Protein AF-A0A918CCX3-F1 (afdb_monomer)

Secondary structure (DSSP, 8-state):
----PPPPGGGSSSSTTTS--SSHHHHHHHHHHHHHHHHHTT--HHHHHHHTTS-HHHHHHHHTTSSPPPHHHHHHHHHHHTS------------TT---------TT---

Organism: Agromyces mediolanus (NCBI:txid41986)

Sequence (111 aa):
MAKTGRTKPNELTSSWPDVPSDDPMGEMARRFAVNLRAAMGDRGVREVARTAGINHATLLSLLAGRTWADFLTMARLETALDARLWPGRVVVHGDPDGEHDVDYLLPDDLS

pLDDT: mean 86.25, std 19.5, range [40.03, 98.69]

Radius of gyration: 17.06 Å; Cα contacts (8 Å, |Δi|>4): 117; chains: 1; bounding box: 40×41×46 Å

Solvent-accessible surface area (backbone atoms only — not comparable to full-atom values): 6802 Å² total; per-residue (Å²): 134,85,80,78,72,79,82,37,40,37,75,43,26,95,39,71,68,84,42,81,29,90,44,51,67,25,29,41,52,32,45,26,36,51,38,45,54,61,58,45,58,92,57,50,64,63,58,52,17,56,66,30,72,46,60,45,69,56,51,54,28,40,70,62,22,67,42,81,82,51,71,69,61,49,53,30,45,26,65,57,54,74,41,85,34,77,74,65,87,64,82,70,88,85,57,100,78,66,80,78,81,75,80,71,82,65,88,78,86,78,125

Nearest PDB structures (foldseek):
  1y7y-assembly1_B  TM=8.731E-01  e=4.516E-03  Aeromonas hydrophila
  2b5a-assembly1_A  TM=8.552E-01  e=4.825E-03  [Bacillus] caldolyticus
  5d4z-assembly7_1  TM=7.556E-01  e=1.694E-02  Salmonella phage SPC32H
  5d4z-assembly8_U  TM=6.890E-01  e=1.217E-02  Salmonella phage SPC32H
  5d4z-assembly3_F  TM=6.917E-01  e=1.389E-02  Salmonella phage SPC32H

Foldseek 3Di:
DDPPDPDFLCNQAPHALPGAGLPQVSNQLSQLLVQLPVLCDPPDLVRLCVLLVHDSVVSVCSNNRVDDDDPSSQVSSCVSSVGRSGPPRDDPPPDPPDPPPPPPPDPPPPD

Structure (mmCIF, N/CA/C/O backbone):
data_AF-A0A918CCX3-F1
#
_entry.id   AF-A0A918CCX3-F1
#
loop_
_atom_site.group_PDB
_atom_site.id
_atom_site.type_symbol
_atom_site.label_atom_id
_atom_site.label_alt_id
_atom_site.label_comp_id
_atom_site.label_asym_id
_atom_site.label_entity_id
_atom_site.label_seq_id
_atom_site.pdbx_PDB_ins_code
_atom_site.Cartn_x
_atom_site.Cartn_y
_atom_site.Cartn_z
_atom_site.occupancy
_atom_site.B_iso_or_equiv
_atom_site.auth_seq_id
_atom_site.auth_comp_id
_atom_site.auth_asym_id
_atom_site.auth_atom_id
_atom_site.pdbx_PDB_model_num
ATOM 1 N N . MET A 1 1 ? 24.131 21.025 -9.964 1.00 46.09 1 MET A N 1
ATOM 2 C CA . MET A 1 1 ? 23.887 19.598 -10.269 1.00 46.09 1 MET A CA 1
ATOM 3 C C . MET A 1 1 ? 22.417 19.302 -10.024 1.00 46.09 1 MET A C 1
ATOM 5 O O . MET A 1 1 ? 21.951 19.546 -8.917 1.00 46.09 1 MET A O 1
ATOM 9 N N . ALA A 1 2 ? 21.670 18.875 -11.044 1.00 47.06 2 ALA A N 1
ATOM 10 C CA . ALA A 1 2 ? 20.269 18.493 -10.875 1.00 47.06 2 ALA A CA 1
ATOM 11 C C . ALA A 1 2 ? 20.200 17.187 -10.072 1.00 47.06 2 ALA A C 1
ATOM 13 O O . ALA A 1 2 ? 20.889 16.222 -10.393 1.00 47.06 2 ALA A O 1
ATOM 14 N N . LYS A 1 3 ? 19.410 17.172 -8.998 1.00 49.47 3 LYS A N 1
ATOM 15 C CA . LYS A 1 3 ? 19.173 15.979 -8.185 1.00 49.47 3 LYS A CA 1
ATOM 16 C C . LYS A 1 3 ? 18.296 15.041 -9.014 1.00 49.47 3 LYS A C 1
ATOM 18 O O . LYS A 1 3 ? 17.094 15.274 -9.100 1.00 49.47 3 LYS A O 1
ATOM 23 N N . THR A 1 4 ? 18.892 14.051 -9.678 1.00 53.34 4 THR A N 1
ATOM 24 C CA . THR A 1 4 ? 18.151 13.031 -10.431 1.00 53.34 4 THR A CA 1
ATOM 25 C C . THR A 1 4 ? 17.123 12.408 -9.491 1.00 53.34 4 THR A C 1
ATOM 27 O O . THR A 1 4 ? 17.484 11.828 -8.465 1.00 53.34 4 THR A O 1
ATOM 30 N N . GLY A 1 5 ? 15.838 12.633 -9.772 1.00 67.44 5 GLY A N 1
ATOM 31 C CA . GLY A 1 5 ? 14.754 12.050 -8.989 1.00 67.44 5 GLY A CA 1
ATOM 32 C C . GLY A 1 5 ? 14.879 10.530 -9.005 1.00 67.44 5 GLY A C 1
ATOM 33 O O . GLY A 1 5 ? 15.297 9.959 -10.009 1.00 67.44 5 GLY A O 1
ATOM 34 N N . ARG A 1 6 ? 14.552 9.873 -7.889 1.00 79.62 6 ARG A N 1
ATOM 35 C CA . ARG A 1 6 ? 14.519 8.407 -7.846 1.00 79.62 6 ARG A CA 1
ATOM 36 C C . ARG A 1 6 ? 13.540 7.905 -8.909 1.00 79.62 6 ARG A C 1
ATOM 38 O O . ARG A 1 6 ? 12.412 8.399 -8.950 1.00 79.62 6 ARG A O 1
ATOM 45 N N . THR A 1 7 ? 13.958 6.922 -9.704 1.00 92.94 7 THR A N 1
ATOM 46 C CA . THR A 1 7 ? 13.065 6.150 -10.577 1.00 92.94 7 THR A CA 1
ATOM 47 C C . THR A 1 7 ? 11.873 5.655 -9.762 1.00 92.94 7 THR A C 1
ATOM 49 O O . THR A 1 7 ? 12.021 5.245 -8.598 1.00 92.94 7 THR A O 1
ATOM 52 N N . LYS A 1 8 ? 10.670 5.771 -10.321 1.00 96.56 8 LYS A N 1
ATOM 53 C CA . LYS A 1 8 ? 9.446 5.378 -9.616 1.00 96.56 8 LYS A CA 1
ATOM 54 C C . LYS A 1 8 ? 9.304 3.854 -9.627 1.00 96.56 8 LYS A C 1
ATOM 56 O O . LYS A 1 8 ? 9.732 3.223 -10.588 1.00 96.56 8 LYS A O 1
ATOM 61 N N . PRO A 1 9 ? 8.657 3.249 -8.617 1.00 97.12 9 PRO A N 1
ATOM 62 C CA . PRO A 1 9 ? 8.432 1.803 -8.599 1.00 97.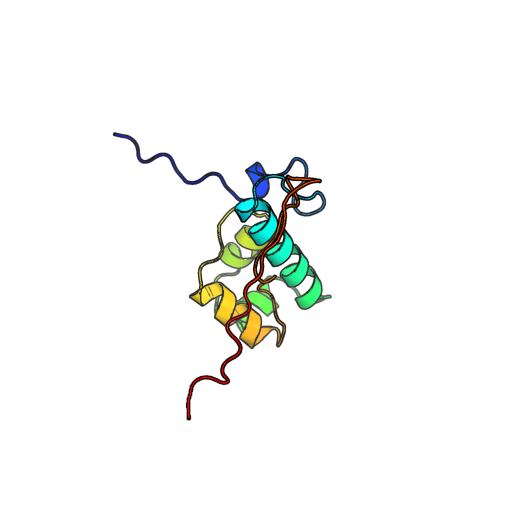12 9 PRO A CA 1
ATOM 63 C C . PRO A 1 9 ? 7.796 1.238 -9.876 1.00 97.12 9 PRO A C 1
ATOM 65 O O . PRO A 1 9 ? 8.216 0.195 -10.364 1.00 97.12 9 PRO A O 1
ATOM 68 N N . ASN A 1 10 ? 6.816 1.938 -10.454 1.00 98.00 10 ASN A N 1
ATOM 69 C CA . ASN A 1 10 ? 6.148 1.493 -11.677 1.00 98.00 10 ASN A CA 1
ATOM 70 C C . ASN A 1 10 ? 7.003 1.604 -12.950 1.00 98.00 10 ASN A C 1
ATOM 72 O O . ASN A 1 10 ? 6.612 1.056 -13.972 1.00 98.00 10 ASN A O 1
ATOM 76 N N . GLU A 1 11 ? 8.141 2.296 -12.899 1.00 97.56 11 GLU A N 1
ATOM 77 C CA . GLU A 1 11 ? 9.109 2.397 -13.998 1.00 97.56 11 GLU A CA 1
ATOM 78 C C . GLU A 1 11 ? 10.138 1.245 -13.956 1.00 97.56 11 GLU A C 1
ATOM 80 O O . GLU A 1 11 ? 10.922 1.096 -14.888 1.00 97.56 11 GLU A O 1
ATOM 85 N N . LEU A 1 12 ? 10.138 0.423 -12.894 1.00 96.00 12 LEU A N 1
ATOM 86 C CA . LEU A 1 12 ? 11.056 -0.712 -12.696 1.00 96.00 12 LEU A CA 1
ATOM 87 C C . LEU A 1 12 ? 10.464 -2.064 -13.135 1.00 96.00 12 LEU A C 1
ATOM 89 O O . LEU A 1 12 ? 11.099 -3.101 -12.990 1.00 96.00 12 LEU A O 1
ATOM 93 N N . THR A 1 13 ? 9.245 -2.067 -13.672 1.00 96.00 13 THR A N 1
ATOM 94 C CA . THR A 1 13 ? 8.583 -3.252 -14.232 1.00 96.00 13 THR A CA 1
ATOM 95 C C . THR A 1 13 ? 7.898 -2.887 -15.543 1.00 96.00 13 THR A C 1
ATOM 97 O O . THR A 1 13 ? 7.493 -1.743 -15.749 1.00 96.00 13 THR A O 1
ATOM 100 N N . SER A 1 14 ? 7.745 -3.863 -16.436 1.00 95.50 14 SER A N 1
ATOM 101 C CA . SER A 1 14 ? 7.048 -3.689 -17.712 1.00 95.50 14 SER A CA 1
ATOM 102 C C . SER A 1 14 ? 5.534 -3.522 -17.553 1.00 95.50 14 SER A C 1
ATOM 104 O O . SER A 1 14 ? 4.899 -2.913 -18.412 1.00 95.50 14 SER A O 1
ATOM 106 N N . SER A 1 15 ? 4.946 -4.033 -16.464 1.00 96.81 15 SER A N 1
ATOM 107 C CA . SER A 1 15 ? 3.518 -3.876 -16.178 1.00 96.81 15 SER A CA 1
ATOM 108 C C . SER A 1 15 ? 3.259 -3.864 -14.677 1.00 96.81 15 SER A C 1
ATOM 110 O O . SER A 1 15 ? 3.303 -4.890 -13.997 1.00 96.81 15 SER A O 1
ATOM 112 N N . TRP A 1 16 ? 2.983 -2.677 -14.144 1.00 97.25 16 TRP A N 1
ATOM 113 C CA . TRP A 1 16 ? 2.750 -2.493 -12.718 1.00 97.25 16 TRP A CA 1
ATOM 114 C C . TRP A 1 16 ? 1.309 -2.828 -12.303 1.00 97.25 16 TRP A C 1
ATOM 116 O O . TRP A 1 16 ? 0.376 -2.282 -12.896 1.00 97.25 16 TRP A O 1
ATOM 126 N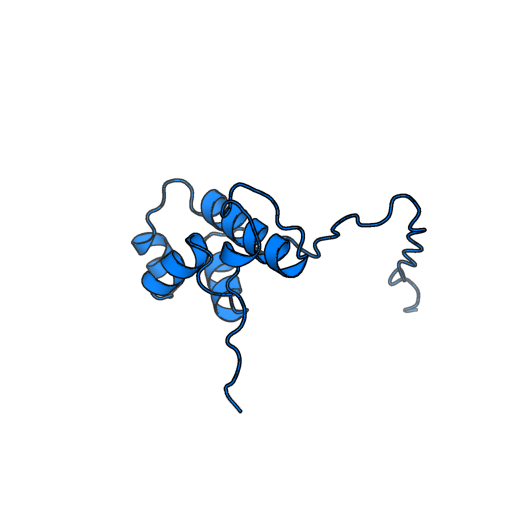 N . PRO A 1 17 ? 1.092 -3.544 -11.181 1.00 97.56 17 PRO A N 1
ATOM 127 C CA . PRO A 1 17 ? 2.028 -4.334 -10.374 1.00 97.56 17 PRO A CA 1
ATOM 128 C C . PRO A 1 17 ? 2.001 -5.826 -10.758 1.00 97.56 17 PRO A C 1
ATOM 130 O O . PRO A 1 17 ? 2.407 -6.678 -9.964 1.00 97.56 17 PRO A O 1
ATOM 133 N N . ASP A 1 18 ? 1.459 -6.145 -11.932 1.00 97.44 18 ASP A N 1
ATOM 134 C CA . ASP A 1 18 ? 1.096 -7.505 -12.330 1.00 97.44 18 ASP A CA 1
ATOM 135 C C . ASP A 1 18 ? 2.306 -8.338 -12.783 1.00 97.44 18 ASP A C 1
ATOM 137 O O . ASP A 1 18 ? 2.286 -9.560 -12.662 1.00 97.44 18 ASP A O 1
ATOM 141 N N . VAL A 1 19 ? 3.383 -7.692 -13.242 1.00 96.62 19 VAL A N 1
ATOM 142 C CA . VAL A 1 19 ? 4.625 -8.351 -13.673 1.00 96.62 19 VAL A CA 1
ATOM 143 C C . VAL A 1 19 ? 5.754 -8.086 -12.664 1.00 96.62 19 VAL A C 1
ATOM 145 O O . VAL A 1 19 ? 5.934 -6.931 -12.258 1.00 96.62 19 VAL A O 1
ATOM 148 N N . PRO A 1 20 ? 6.520 -9.118 -12.247 1.00 95.69 20 PRO A N 1
ATOM 149 C CA . PRO A 1 20 ? 7.698 -8.954 -11.395 1.00 95.69 20 PRO A CA 1
ATOM 150 C C . PRO A 1 20 ? 8.725 -7.958 -11.942 1.00 95.69 20 PRO A C 1
ATOM 152 O O . PRO A 1 20 ? 8.827 -7.748 -13.148 1.00 95.69 20 PRO A O 1
ATOM 155 N N . SER A 1 21 ? 9.485 -7.348 -11.038 1.00 94.38 21 SER A N 1
ATOM 156 C CA . SER A 1 21 ? 10.616 -6.475 -11.373 1.00 94.38 21 SER A CA 1
ATOM 157 C C . SER A 1 21 ? 11.931 -7.241 -11.240 1.00 94.38 21 SER A C 1
ATOM 159 O O . SER A 1 21 ? 12.139 -7.923 -10.238 1.00 94.38 21 SER A O 1
ATOM 161 N N . ASP A 1 22 ? 12.840 -7.073 -12.200 1.00 91.06 22 ASP A N 1
ATOM 162 C CA . ASP A 1 22 ? 14.207 -7.605 -12.098 1.00 91.06 22 ASP A CA 1
ATOM 163 C C . ASP A 1 22 ? 15.066 -6.784 -11.119 1.00 91.06 22 ASP A C 1
ATOM 165 O O . ASP A 1 22 ? 16.039 -7.286 -10.558 1.00 91.06 22 ASP A O 1
ATOM 169 N N . ASP A 1 23 ? 14.687 -5.526 -10.854 1.00 92.19 23 ASP A N 1
ATOM 170 C CA . ASP A 1 23 ? 15.277 -4.729 -9.779 1.00 92.19 23 ASP A CA 1
ATOM 171 C C . ASP A 1 23 ? 14.753 -5.220 -8.412 1.00 92.19 23 ASP A C 1
ATOM 173 O O . ASP A 1 23 ? 13.533 -5.204 -8.191 1.00 92.19 23 ASP A O 1
ATOM 177 N N . PRO A 1 24 ? 15.627 -5.615 -7.461 1.00 92.25 24 PRO A N 1
ATOM 178 C CA . PRO A 1 24 ? 15.194 -6.117 -6.156 1.00 92.25 24 PRO A CA 1
ATOM 179 C C . PRO A 1 24 ? 14.387 -5.109 -5.326 1.00 92.25 24 PRO A C 1
ATOM 181 O O . PRO A 1 24 ? 13.484 -5.502 -4.583 1.00 92.25 24 PRO A O 1
ATOM 184 N N . MET A 1 25 ? 14.691 -3.810 -5.432 1.00 92.75 25 MET A N 1
ATOM 185 C CA . MET A 1 25 ? 13.957 -2.762 -4.714 1.00 92.75 25 MET A CA 1
ATOM 186 C C . MET A 1 25 ? 12.596 -2.505 -5.377 1.00 92.75 25 MET A C 1
ATOM 188 O O . MET A 1 25 ? 11.591 -2.324 -4.686 1.00 92.75 25 MET A O 1
ATOM 192 N N . GLY A 1 26 ? 12.543 -2.541 -6.709 1.00 95.12 26 GLY A N 1
ATOM 193 C CA . GLY A 1 26 ? 11.322 -2.495 -7.506 1.00 95.12 26 GLY A CA 1
ATOM 194 C C . GLY A 1 26 ? 10.397 -3.668 -7.196 1.00 95.12 26 GLY A C 1
ATOM 195 O O . GLY A 1 26 ? 9.203 -3.460 -6.979 1.00 95.12 26 GLY A O 1
ATOM 196 N N . GLU A 1 27 ? 10.936 -4.882 -7.058 1.00 96.31 27 GLU A N 1
ATOM 197 C CA . GLU A 1 27 ? 10.142 -6.069 -6.717 1.00 96.31 27 GLU A CA 1
ATOM 198 C C . GLU A 1 27 ? 9.604 -5.995 -5.288 1.00 96.31 27 GLU A C 1
ATOM 200 O O . GLU A 1 27 ? 8.457 -6.360 -5.027 1.00 96.31 27 GLU A O 1
ATOM 205 N N . MET A 1 28 ? 10.386 -5.449 -4.359 1.00 96.50 28 MET A N 1
ATOM 206 C CA . MET A 1 28 ? 9.929 -5.178 -2.999 1.00 96.50 28 MET A CA 1
ATOM 207 C C . MET A 1 28 ? 8.765 -4.177 -2.981 1.00 96.50 28 MET A C 1
ATOM 209 O O . MET A 1 28 ? 7.746 -4.424 -2.330 1.00 96.50 28 MET A O 1
ATOM 213 N N . ALA A 1 29 ? 8.864 -3.086 -3.744 1.00 96.81 29 ALA A N 1
ATOM 214 C CA . ALA A 1 29 ? 7.782 -2.114 -3.878 1.00 96.81 29 ALA A CA 1
ATOM 215 C C . ALA A 1 29 ? 6.540 -2.713 -4.565 1.00 96.81 29 ALA A C 1
ATOM 217 O O . ALA A 1 29 ? 5.412 -2.454 -4.133 1.00 96.81 29 ALA A O 1
ATOM 218 N N . ARG A 1 30 ? 6.727 -3.543 -5.598 1.00 97.75 30 ARG A N 1
ATOM 219 C CA . ARG A 1 30 ? 5.639 -4.237 -6.301 1.00 97.75 30 ARG A CA 1
ATOM 220 C C . ARG A 1 30 ? 4.895 -5.190 -5.370 1.00 97.75 30 ARG A C 1
ATOM 222 O O . ARG A 1 30 ? 3.670 -5.118 -5.286 1.00 97.75 30 ARG A O 1
ATOM 229 N N . ARG A 1 31 ? 5.615 -6.034 -4.620 1.00 98.06 31 ARG A N 1
ATOM 230 C CA . ARG A 1 31 ? 5.014 -6.956 -3.639 1.00 98.06 31 ARG A CA 1
ATOM 231 C C . ARG A 1 31 ? 4.271 -6.210 -2.536 1.00 98.06 31 ARG A C 1
ATOM 233 O O . ARG A 1 31 ? 3.162 -6.609 -2.200 1.00 98.06 31 ARG A O 1
ATOM 240 N N . PHE A 1 32 ? 4.817 -5.098 -2.038 1.00 98.25 32 PHE A N 1
ATOM 241 C CA . PHE A 1 32 ? 4.093 -4.220 -1.115 1.00 98.25 32 PHE A CA 1
ATOM 242 C C . PHE A 1 32 ? 2.754 -3.750 -1.708 1.00 98.25 32 PHE A C 1
ATOM 244 O O . PHE A 1 32 ? 1.724 -3.829 -1.041 1.00 98.25 32 PHE A O 1
ATOM 251 N N . ALA A 1 33 ? 2.732 -3.309 -2.970 1.00 98.38 33 ALA A N 1
ATOM 252 C CA . ALA A 1 33 ? 1.504 -2.855 -3.621 1.00 98.38 33 ALA A CA 1
ATOM 253 C C . ALA A 1 33 ? 0.489 -3.985 -3.866 1.00 98.38 33 ALA A C 1
ATOM 255 O O . ALA A 1 33 ? -0.714 -3.755 -3.732 1.00 98.38 33 ALA A O 1
ATOM 256 N N . VAL A 1 34 ? 0.952 -5.198 -4.185 1.00 98.50 34 VAL A N 1
ATOM 257 C CA . VAL A 1 34 ? 0.096 -6.393 -4.286 1.00 98.50 34 VAL A CA 1
ATOM 258 C C . VAL A 1 34 ? -0.516 -6.742 -2.932 1.00 98.50 34 VAL A C 1
ATOM 260 O O . VAL A 1 34 ? -1.736 -6.879 -2.844 1.00 98.50 34 VAL A O 1
ATOM 263 N N . ASN A 1 35 ? 0.297 -6.803 -1.873 1.00 98.62 35 ASN A N 1
ATOM 264 C CA . ASN A 1 35 ? -0.178 -7.057 -0.512 1.00 98.62 35 ASN A CA 1
ATOM 265 C C . ASN A 1 35 ? -1.189 -5.995 -0.074 1.00 98.62 35 ASN A C 1
ATOM 267 O O . ASN A 1 35 ? -2.217 -6.321 0.509 1.00 98.62 35 ASN A O 1
ATOM 271 N N . LEU A 1 36 ? -0.936 -4.728 -0.410 1.00 98.62 36 LEU A N 1
ATOM 272 C CA . LEU A 1 36 ? -1.840 -3.623 -0.115 1.00 98.62 36 LEU A CA 1
ATOM 273 C C . LEU A 1 36 ? -3.182 -3.773 -0.838 1.00 98.62 36 LEU A C 1
ATOM 275 O O . LEU A 1 36 ? -4.219 -3.636 -0.198 1.00 98.62 36 LEU A O 1
ATOM 279 N N . ARG A 1 37 ? -3.191 -4.101 -2.139 1.00 98.50 37 ARG A N 1
ATOM 280 C CA . ARG A 1 37 ? -4.438 -4.369 -2.882 1.00 98.50 37 ARG A CA 1
ATOM 281 C C . ARG A 1 37 ? -5.218 -5.532 -2.269 1.00 98.50 37 ARG A C 1
ATOM 283 O O . ARG A 1 37 ? -6.420 -5.405 -2.067 1.00 98.50 37 ARG A O 1
ATOM 290 N N . ALA A 1 38 ? -4.532 -6.622 -1.934 1.00 98.50 38 ALA A N 1
ATOM 291 C CA . ALA A 1 38 ? -5.152 -7.786 -1.310 1.00 98.50 38 ALA A CA 1
ATOM 292 C C . ALA A 1 38 ? -5.738 -7.455 0.073 1.00 98.50 38 ALA A C 1
ATOM 294 O O . ALA A 1 38 ? -6.890 -7.778 0.344 1.00 98.50 38 ALA A O 1
ATOM 295 N N . ALA A 1 39 ? -4.984 -6.751 0.922 1.00 98.50 39 ALA A N 1
ATOM 296 C CA . ALA A 1 39 ? -5.417 -6.364 2.263 1.00 98.50 39 ALA A CA 1
ATOM 297 C C . ALA A 1 39 ? -6.574 -5.354 2.246 1.00 98.50 39 ALA A C 1
ATOM 299 O O . ALA A 1 39 ? -7.415 -5.358 3.145 1.00 98.50 39 ALA A O 1
ATOM 300 N N . MET A 1 40 ? -6.650 -4.483 1.236 1.00 98.38 40 MET A N 1
ATOM 301 C CA . MET A 1 40 ? -7.802 -3.595 1.062 1.00 98.38 40 MET A CA 1
ATOM 302 C C . MET A 1 40 ? -9.088 -4.385 0.784 1.00 98.38 40 MET A C 1
ATOM 304 O O . MET A 1 40 ? -10.132 -4.024 1.334 1.00 98.38 40 MET A O 1
ATOM 308 N N . GLY A 1 41 ? -9.010 -5.466 0.001 1.00 97.50 41 GLY A N 1
ATOM 309 C CA . GLY A 1 41 ? -10.182 -6.225 -0.436 1.00 97.50 41 GLY A CA 1
ATOM 310 C C . GLY A 1 41 ? -11.168 -5.317 -1.174 1.00 97.50 41 GLY A C 1
ATOM 311 O O . GLY A 1 41 ? -10.766 -4.523 -2.024 1.00 97.50 41 GLY A O 1
ATOM 312 N N . ASP A 1 42 ? -12.442 -5.371 -0.787 1.00 97.44 42 ASP A N 1
ATOM 313 C CA . ASP A 1 42 ? -13.503 -4.538 -1.372 1.00 97.44 42 ASP A CA 1
ATOM 314 C C . ASP A 1 42 ? -13.553 -3.104 -0.805 1.00 97.44 42 ASP A C 1
ATOM 316 O O . ASP A 1 42 ? -14.359 -2.281 -1.251 1.00 97.44 42 ASP A O 1
ATOM 320 N N . ARG A 1 43 ? -12.706 -2.770 0.183 1.00 98.00 43 ARG A N 1
ATOM 321 C CA . ARG A 1 43 ? -12.706 -1.441 0.817 1.00 98.00 43 ARG A CA 1
ATOM 322 C C . ARG A 1 43 ? -12.217 -0.365 -0.145 1.00 98.00 43 ARG A C 1
ATOM 324 O O . ARG A 1 43 ? -11.198 -0.497 -0.827 1.00 98.00 43 ARG A O 1
ATOM 331 N N . GLY A 1 44 ? -12.901 0.774 -0.130 1.00 98.19 44 GLY A N 1
ATOM 332 C CA . GLY A 1 44 ? -12.557 1.903 -0.988 1.00 98.19 44 GLY A CA 1
ATOM 333 C C . GLY A 1 44 ? -11.273 2.617 -0.552 1.00 98.19 44 GLY A C 1
ATOM 334 O O . GLY A 1 44 ? -10.973 2.752 0.632 1.00 98.19 44 GLY A O 1
ATOM 335 N N . VAL A 1 45 ? -10.548 3.205 -1.507 1.00 98.50 45 VAL A N 1
ATOM 336 C CA . VAL A 1 45 ? -9.320 3.987 -1.244 1.00 98.50 45 VAL A CA 1
ATOM 337 C C . VAL A 1 45 ? -9.532 5.079 -0.187 1.00 98.50 45 VAL A C 1
ATOM 339 O O . VAL A 1 45 ? -8.709 5.252 0.708 1.00 98.50 45 VAL A O 1
ATOM 342 N N . ARG A 1 46 ? -10.629 5.842 -0.268 1.00 98.44 46 ARG A N 1
ATOM 343 C CA . ARG A 1 46 ? -10.896 6.931 0.692 1.00 98.44 46 ARG A CA 1
ATOM 344 C C . ARG A 1 46 ? -11.170 6.409 2.098 1.00 98.44 46 ARG A C 1
ATOM 346 O O . ARG A 1 46 ? -10.752 7.037 3.064 1.00 98.44 46 ARG A O 1
ATOM 353 N N . GLU A 1 47 ? -11.860 5.278 2.196 1.00 98.56 47 GLU A N 1
ATOM 354 C CA . GLU A 1 47 ? -12.146 4.617 3.464 1.00 98.56 47 GLU A CA 1
ATOM 355 C C . GLU A 1 47 ? -10.845 4.164 4.131 1.00 98.56 47 GLU A C 1
ATOM 357 O O . GLU A 1 47 ? -10.568 4.565 5.260 1.00 98.56 47 GLU A O 1
ATOM 362 N N . VAL A 1 48 ? -10.004 3.430 3.399 1.00 98.69 48 VAL A N 1
ATOM 363 C CA . VAL A 1 48 ? -8.717 2.922 3.895 1.00 98.69 48 VAL A CA 1
ATOM 364 C C . VAL A 1 48 ? -7.775 4.060 4.272 1.00 98.69 48 VAL A C 1
ATOM 366 O O . VAL A 1 48 ? -7.192 4.042 5.353 1.00 98.69 48 VAL A O 1
ATOM 369 N N . ALA A 1 49 ? -7.659 5.087 3.427 1.00 98.62 49 ALA A N 1
ATOM 370 C CA . ALA A 1 49 ? -6.810 6.240 3.711 1.00 98.62 49 ALA A CA 1
ATOM 371 C C . ALA A 1 49 ? -7.241 6.974 4.989 1.00 98.62 49 ALA A C 1
ATOM 373 O O . ALA A 1 49 ? -6.392 7.345 5.799 1.00 98.62 49 ALA A O 1
ATOM 374 N N . ARG A 1 50 ? -8.555 7.136 5.203 1.00 98.69 50 ARG A N 1
ATOM 375 C CA . ARG A 1 50 ? -9.105 7.732 6.427 1.00 98.69 50 ARG A CA 1
ATOM 376 C C . ARG A 1 50 ? -8.781 6.877 7.652 1.00 98.69 50 ARG A C 1
ATOM 378 O O . ARG A 1 50 ? -8.312 7.431 8.640 1.00 98.69 50 ARG A O 1
ATOM 385 N N . THR A 1 51 ? -9.001 5.563 7.591 1.00 98.50 51 THR A N 1
ATOM 386 C CA . THR A 1 51 ? -8.704 4.643 8.704 1.00 98.50 51 THR A CA 1
ATOM 387 C C . THR A 1 51 ? -7.210 4.623 9.038 1.00 98.50 51 THR A C 1
ATOM 389 O O . THR A 1 51 ? -6.846 4.659 10.207 1.00 98.50 51 THR A O 1
ATOM 392 N N . ALA A 1 52 ? -6.339 4.664 8.027 1.00 98.38 52 ALA A N 1
ATOM 393 C CA . ALA A 1 52 ? -4.888 4.751 8.199 1.00 98.38 52 ALA A CA 1
ATOM 394 C C . ALA A 1 52 ? -4.379 6.157 8.563 1.00 98.38 52 ALA A C 1
ATOM 396 O O . ALA A 1 52 ? -3.188 6.335 8.811 1.00 98.38 52 ALA A O 1
ATOM 397 N N . GLY A 1 53 ? -5.238 7.180 8.574 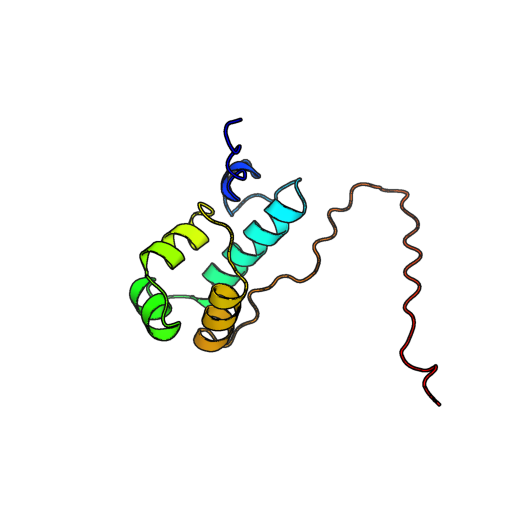1.00 98.38 53 GLY A N 1
ATOM 398 C CA . GLY A 1 53 ? -4.826 8.559 8.842 1.00 98.38 53 GLY A CA 1
ATOM 399 C C . GLY A 1 53 ? -3.820 9.101 7.819 1.00 98.38 53 GLY A C 1
ATOM 400 O O . GLY A 1 53 ? -2.907 9.845 8.184 1.00 98.38 53 GLY A O 1
ATOM 401 N N . ILE A 1 54 ? -3.941 8.714 6.546 1.00 98.44 54 ILE A N 1
ATOM 402 C CA . ILE A 1 54 ? -3.100 9.204 5.444 1.00 98.44 54 ILE A CA 1
ATOM 403 C C . ILE A 1 54 ? -3.940 9.928 4.389 1.00 98.44 54 ILE A C 1
ATOM 405 O O . ILE A 1 54 ? -5.154 9.758 4.289 1.00 98.44 54 ILE A O 1
ATOM 409 N N . ASN A 1 55 ? -3.291 10.738 3.553 1.00 98.06 55 ASN A N 1
ATOM 410 C CA . ASN A 1 55 ? -3.971 11.362 2.424 1.00 98.06 55 ASN A CA 1
ATOM 411 C C . ASN A 1 55 ? -4.347 10.295 1.374 1.00 98.06 55 ASN A C 1
ATOM 413 O O . ASN A 1 55 ? -3.508 9.498 0.955 1.00 98.06 55 ASN A O 1
ATOM 417 N N . HIS A 1 56 ? -5.593 10.306 0.894 1.00 98.06 56 HIS A N 1
ATOM 418 C CA . HIS A 1 56 ? -6.054 9.407 -0.170 1.00 98.06 56 HIS A CA 1
ATOM 419 C C . HIS A 1 56 ? -5.217 9.510 -1.459 1.00 98.06 56 HIS A C 1
ATOM 421 O O . HIS A 1 56 ? -5.030 8.509 -2.147 1.00 98.06 56 HIS A O 1
ATOM 427 N N . ALA A 1 57 ? -4.666 10.688 -1.772 1.00 98.31 57 ALA A N 1
ATOM 428 C CA . ALA A 1 57 ? -3.759 10.874 -2.903 1.00 98.31 57 ALA A CA 1
ATOM 429 C C . ALA A 1 57 ? -2.427 10.121 -2.713 1.00 98.31 57 ALA A C 1
ATOM 431 O O . ALA A 1 57 ? -1.867 9.608 -3.687 1.00 98.31 57 ALA A O 1
ATOM 432 N N . THR A 1 58 ? -1.949 9.997 -1.468 1.00 98.06 58 THR A N 1
ATOM 433 C CA . THR A 1 58 ? -0.789 9.163 -1.121 1.00 98.06 58 THR A CA 1
ATOM 434 C C . THR A 1 58 ? -1.110 7.698 -1.381 1.00 98.06 58 THR A C 1
ATOM 436 O O . THR A 1 58 ? -0.357 7.034 -2.089 1.00 98.06 58 THR A O 1
ATOM 439 N N . LEU A 1 59 ? -2.264 7.212 -0.910 1.00 98.62 59 LEU A N 1
ATOM 440 C CA . LEU A 1 59 ? -2.680 5.826 -1.139 1.00 98.62 59 LEU A CA 1
ATOM 441 C C . LEU A 1 59 ? -2.829 5.500 -2.636 1.00 98.62 59 LEU A C 1
ATOM 443 O O . LEU A 1 59 ? -2.307 4.489 -3.097 1.00 98.62 59 LEU A O 1
ATOM 447 N N . LEU A 1 60 ? -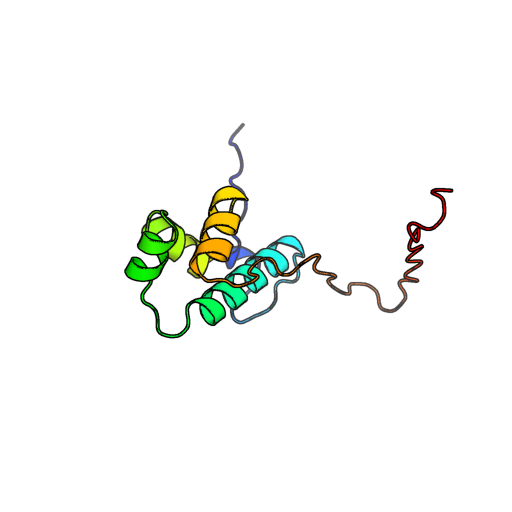3.449 6.386 -3.425 1.00 98.62 60 LEU A N 1
ATOM 448 C CA . LEU A 1 60 ? -3.517 6.234 -4.887 1.00 98.62 60 LEU A CA 1
ATOM 449 C C . LEU A 1 60 ? -2.132 6.206 -5.537 1.00 98.62 60 LEU A C 1
ATOM 451 O O . LEU A 1 60 ? -1.915 5.486 -6.509 1.00 98.62 60 LEU A O 1
ATOM 455 N N . SER A 1 61 ? -1.197 7.016 -5.045 1.00 98.44 61 SER A N 1
ATOM 456 C CA . SER A 1 61 ? 0.166 7.057 -5.580 1.00 98.44 61 SER A CA 1
ATOM 457 C C . SER A 1 61 ? 0.934 5.774 -5.275 1.00 98.44 61 SER A C 1
ATOM 459 O O . SER A 1 61 ? 1.654 5.300 -6.149 1.00 98.44 61 SER A O 1
ATOM 461 N N . LEU A 1 62 ? 0.729 5.181 -4.096 1.00 98.31 62 LEU A N 1
ATOM 462 C CA . LEU A 1 62 ? 1.296 3.882 -3.725 1.00 98.31 62 LEU A CA 1
ATOM 463 C C . LEU A 1 62 ? 0.718 2.743 -4.571 1.00 98.31 62 LEU A C 1
ATOM 465 O O . LEU A 1 62 ? 1.471 1.980 -5.169 1.00 98.31 62 LEU A O 1
ATOM 469 N N . LEU A 1 63 ? -0.610 2.671 -4.702 1.00 98.50 63 LEU A N 1
ATOM 470 C CA . LEU A 1 63 ? -1.290 1.643 -5.504 1.00 98.50 63 LEU A CA 1
ATOM 471 C C . LEU A 1 63 ? -0.906 1.689 -6.991 1.00 98.50 63 LEU A C 1
ATOM 473 O O . LEU A 1 63 ? -0.894 0.655 -7.666 1.00 98.50 63 LEU A O 1
ATOM 477 N N . ALA A 1 64 ? -0.589 2.883 -7.495 1.00 98.38 64 ALA A N 1
ATOM 478 C CA . ALA A 1 64 ? -0.130 3.119 -8.861 1.00 98.38 64 ALA A CA 1
ATOM 479 C C . ALA A 1 64 ? 1.401 3.037 -9.027 1.00 98.38 64 ALA A C 1
ATOM 481 O O . ALA A 1 64 ? 1.890 3.277 -10.128 1.00 98.38 64 ALA A O 1
ATOM 482 N N . GLY A 1 65 ? 2.159 2.777 -7.954 1.00 98.06 65 GLY A N 1
ATOM 483 C CA . GLY A 1 65 ? 3.624 2.697 -7.998 1.00 98.06 65 GLY A CA 1
ATOM 484 C C . GLY A 1 65 ? 4.312 4.012 -8.364 1.00 98.06 65 GLY A C 1
ATOM 485 O O . GLY A 1 65 ? 5.428 4.004 -8.868 1.00 98.06 65 GLY A O 1
ATOM 486 N N . ARG A 1 66 ? 3.655 5.155 -8.134 1.00 97.94 66 ARG A N 1
ATOM 487 C CA . ARG A 1 66 ? 4.173 6.497 -8.455 1.00 97.94 66 ARG A CA 1
ATOM 488 C C . ARG A 1 66 ? 5.044 7.090 -7.348 1.00 97.94 66 ARG A C 1
ATOM 490 O O . ARG A 1 66 ? 5.695 8.107 -7.565 1.00 97.94 66 ARG A O 1
ATOM 497 N N . THR A 1 67 ? 5.031 6.495 -6.160 1.00 96.62 67 THR A N 1
ATOM 498 C CA . THR A 1 67 ? 5.881 6.897 -5.037 1.00 96.62 67 THR A CA 1
ATOM 499 C C . THR A 1 67 ? 6.341 5.677 -4.262 1.00 96.62 67 THR A C 1
ATOM 501 O O . THR A 1 67 ? 5.633 4.674 -4.189 1.00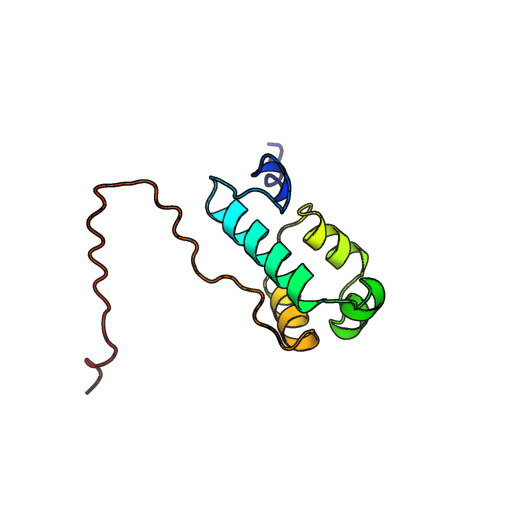 96.62 67 THR A O 1
ATOM 504 N N . TRP A 1 68 ? 7.511 5.797 -3.649 1.00 96.62 68 TRP A N 1
ATOM 505 C CA . TRP A 1 68 ? 7.987 4.852 -2.650 1.00 96.62 68 TRP A CA 1
ATOM 506 C C . TRP A 1 68 ? 7.193 5.037 -1.352 1.00 96.62 68 TRP A C 1
ATOM 508 O O . TRP A 1 68 ? 6.902 6.174 -0.970 1.00 96.62 68 TRP A O 1
ATOM 518 N N . ALA A 1 69 ? 6.841 3.934 -0.688 1.00 95.75 69 ALA A N 1
ATOM 519 C CA . ALA A 1 69 ? 6.319 3.984 0.672 1.00 95.75 69 ALA A CA 1
ATOM 520 C C . ALA A 1 69 ? 7.441 4.389 1.633 1.00 95.75 69 ALA A C 1
ATOM 522 O O . ALA A 1 69 ? 8.559 3.882 1.532 1.00 95.75 69 ALA A O 1
ATOM 523 N N . ASP A 1 70 ? 7.138 5.281 2.570 1.00 95.50 70 ASP A N 1
ATOM 524 C CA . ASP A 1 70 ? 7.981 5.492 3.742 1.00 95.50 70 ASP A CA 1
ATOM 525 C C . ASP A 1 70 ? 7.532 4.592 4.904 1.00 95.50 70 ASP A C 1
ATOM 527 O O . ASP A 1 70 ? 6.448 3.997 4.885 1.00 95.50 70 ASP A O 1
ATOM 531 N N . PHE A 1 71 ? 8.382 4.489 5.928 1.00 97.00 71 PHE A N 1
ATOM 532 C CA . PHE A 1 71 ? 8.128 3.634 7.087 1.00 97.00 71 PHE A CA 1
ATOM 533 C C . PHE A 1 71 ? 6.861 4.030 7.854 1.00 97.00 71 PHE A C 1
ATOM 535 O O . PHE A 1 71 ? 6.117 3.157 8.294 1.00 97.00 71 PHE A O 1
ATOM 542 N N . LEU A 1 72 ? 6.580 5.331 7.988 1.00 97.81 72 LEU A N 1
ATOM 543 C CA . LEU A 1 72 ? 5.409 5.813 8.723 1.00 97.81 72 LEU A CA 1
ATOM 544 C C . LEU A 1 72 ? 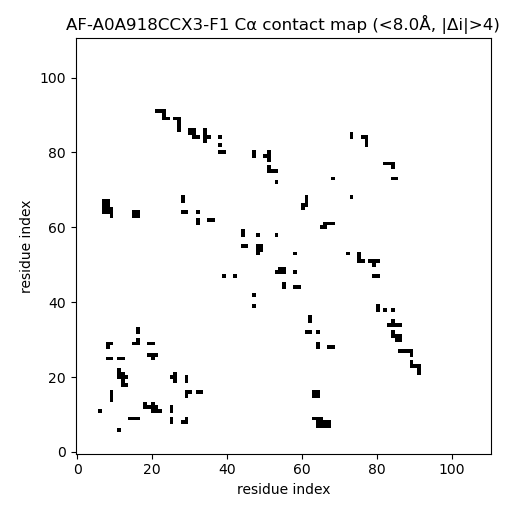4.108 5.426 8.012 1.00 97.81 72 LEU A C 1
ATOM 546 O O . LEU A 1 72 ? 3.159 4.962 8.643 1.00 97.81 72 LEU A O 1
ATOM 550 N N . THR A 1 73 ? 4.064 5.613 6.697 1.00 97.69 73 THR A N 1
ATOM 551 C CA . THR A 1 73 ? 2.915 5.280 5.856 1.00 97.69 73 THR A CA 1
ATOM 552 C C . THR A 1 73 ? 2.672 3.779 5.848 1.00 97.69 73 THR A C 1
ATOM 554 O O . THR A 1 73 ? 1.527 3.351 5.972 1.00 97.69 73 THR A O 1
ATOM 557 N N . MET A 1 74 ? 3.739 2.982 5.757 1.00 97.94 74 MET A N 1
ATOM 558 C CA . MET A 1 74 ? 3.653 1.526 5.836 1.00 97.94 74 MET A CA 1
ATOM 559 C C . MET A 1 74 ? 3.081 1.071 7.182 1.00 97.94 74 MET A C 1
ATOM 561 O O . MET A 1 74 ? 2.066 0.384 7.189 1.00 97.94 74 MET A O 1
ATOM 565 N N . ALA A 1 75 ? 3.640 1.536 8.304 1.00 98.31 75 ALA A N 1
ATOM 566 C CA . ALA A 1 75 ? 3.170 1.174 9.643 1.00 98.31 75 ALA A CA 1
ATOM 567 C C . ALA A 1 75 ? 1.699 1.563 9.882 1.00 98.31 75 ALA A C 1
ATOM 569 O O . ALA A 1 75 ? 0.923 0.787 10.443 1.00 98.31 75 ALA A O 1
ATOM 570 N N . ARG A 1 76 ? 1.286 2.750 9.414 1.00 98.62 76 ARG A N 1
ATOM 571 C CA . ARG A 1 76 ? -0.116 3.199 9.469 1.00 98.62 76 ARG A CA 1
ATOM 572 C C . ARG A 1 76 ? -1.050 2.280 8.691 1.00 98.62 76 ARG A C 1
ATOM 574 O O . ARG A 1 76 ? -2.126 1.956 9.184 1.00 98.62 76 ARG A O 1
ATOM 581 N N . LEU A 1 77 ? -0.652 1.880 7.485 1.00 98.69 77 LEU A N 1
ATOM 582 C CA . LEU A 1 77 ? -1.447 0.985 6.651 1.00 98.69 77 LEU A CA 1
ATOM 583 C C . LEU A 1 77 ? -1.521 -0.426 7.242 1.00 98.69 77 LEU A C 1
ATOM 585 O O . LEU A 1 77 ? -2.616 -0.973 7.293 1.00 98.69 77 LEU A O 1
ATOM 589 N N . GLU A 1 78 ? -0.410 -0.981 7.733 1.00 98.62 78 GLU A N 1
ATOM 590 C CA . GLU A 1 78 ? -0.401 -2.296 8.396 1.00 98.62 78 GLU A CA 1
ATOM 591 C C . GLU A 1 78 ? -1.310 -2.304 9.631 1.00 98.62 78 GLU A C 1
ATOM 593 O O . GLU A 1 78 ? -2.129 -3.206 9.784 1.00 98.62 78 GLU A O 1
ATOM 598 N N . THR A 1 79 ? -1.249 -1.249 10.452 1.00 98.62 79 THR A N 1
ATOM 599 C CA . THR A 1 79 ? -2.106 -1.104 11.642 1.00 98.62 79 THR A CA 1
ATOM 600 C C . THR A 1 79 ? -3.584 -0.971 11.270 1.00 98.62 79 THR A C 1
ATOM 602 O O . THR A 1 79 ? -4.445 -1.584 11.890 1.00 98.62 79 THR A O 1
ATOM 605 N N . ALA A 1 80 ? -3.905 -0.161 10.259 1.00 98.44 80 ALA A N 1
ATOM 606 C CA . ALA A 1 80 ? -5.288 0.107 9.865 1.00 98.44 80 ALA A CA 1
ATOM 607 C C . ALA A 1 80 ? -5.958 -1.049 9.115 1.00 98.44 80 ALA A C 1
ATOM 609 O O . ALA A 1 80 ? -7.186 -1.156 9.110 1.00 98.44 80 ALA A O 1
ATOM 610 N N . LEU A 1 81 ? -5.165 -1.869 8.427 1.00 98.38 81 LEU A N 1
ATOM 611 C CA . LEU A 1 81 ? -5.649 -3.014 7.666 1.00 98.38 81 LEU A CA 1
ATOM 612 C C . LEU A 1 81 ? -5.544 -4.328 8.445 1.00 98.38 81 LEU A C 1
ATOM 614 O O . LEU A 1 81 ? -6.092 -5.311 7.956 1.00 98.38 81 LEU A O 1
ATOM 618 N N . ASP A 1 82 ? -4.885 -4.322 9.610 1.00 98.25 82 ASP A N 1
ATOM 619 C CA . ASP A 1 82 ? -4.536 -5.508 10.403 1.00 98.25 82 ASP A CA 1
ATOM 620 C C . ASP A 1 82 ? -3.874 -6.596 9.542 1.00 98.25 82 ASP A C 1
ATOM 622 O O . ASP A 1 82 ? -4.274 -7.758 9.503 1.00 98.25 82 ASP A O 1
ATOM 626 N N . ALA A 1 83 ? -2.892 -6.175 8.742 1.00 98.19 83 ALA A N 1
ATOM 627 C CA . ALA A 1 83 ? -2.270 -7.020 7.731 1.00 98.19 83 ALA A CA 1
ATOM 628 C C . ALA A 1 83 ? -0.791 -6.682 7.553 1.00 98.19 83 ALA A C 1
ATOM 630 O O . ALA A 1 83 ? -0.401 -5.515 7.553 1.00 98.19 83 ALA A O 1
ATOM 631 N N . ARG A 1 84 ? 0.032 -7.711 7.315 1.00 97.75 84 ARG A N 1
ATOM 632 C CA . ARG A 1 84 ? 1.437 -7.539 6.935 1.00 97.75 84 ARG A CA 1
ATOM 633 C C . ARG A 1 84 ? 1.526 -7.115 5.470 1.00 97.75 84 ARG A C 1
ATOM 635 O O . ARG A 1 84 ? 1.209 -7.893 4.572 1.00 97.75 84 ARG A O 1
ATOM 642 N N . LEU A 1 85 ? 1.986 -5.895 5.229 1.00 98.12 85 LEU A N 1
ATOM 643 C CA . LEU A 1 85 ? 2.202 -5.342 3.894 1.00 98.12 85 LEU A CA 1
ATOM 644 C C . LEU A 1 85 ? 3.655 -5.471 3.461 1.00 98.12 85 LEU A C 1
ATOM 646 O O . LEU A 1 85 ? 3.922 -5.665 2.271 1.00 98.12 85 LEU A O 1
ATOM 650 N N . TRP A 1 86 ? 4.591 -5.390 4.409 1.00 96.38 86 TRP A N 1
ATOM 651 C CA . TRP A 1 86 ? 6.006 -5.576 4.119 1.00 96.38 86 TRP A CA 1
ATOM 652 C C . TRP A 1 86 ? 6.283 -7.013 3.647 1.00 96.38 86 TRP A C 1
ATOM 654 O O . TRP A 1 86 ? 6.037 -7.964 4.395 1.00 96.38 86 TRP A O 1
ATOM 664 N N . PRO A 1 87 ? 6.837 -7.207 2.436 1.00 93.19 87 PRO A N 1
ATOM 665 C CA . PRO A 1 87 ? 7.053 -8.543 1.882 1.00 93.19 87 PRO A CA 1
ATOM 666 C C . PRO A 1 87 ? 8.283 -9.264 2.459 1.00 93.19 87 PRO A C 1
ATOM 668 O O . PRO A 1 87 ? 8.560 -10.393 2.062 1.00 93.19 87 PRO A O 1
ATOM 671 N N . GLY A 1 88 ? 9.038 -8.633 3.365 1.00 91.25 88 GLY A N 1
ATOM 672 C CA . GLY A 1 88 ? 10.346 -9.130 3.790 1.00 91.25 88 GLY A CA 1
ATOM 673 C C . GLY A 1 88 ? 11.438 -8.844 2.756 1.00 91.25 88 GLY A C 1
ATOM 674 O O . GLY A 1 88 ? 11.239 -8.097 1.796 1.00 91.25 88 GLY A O 1
ATOM 675 N N . ARG A 1 89 ? 12.621 -9.434 2.958 1.00 86.69 89 ARG A N 1
ATOM 676 C CA . ARG A 1 89 ? 13.722 -9.349 1.991 1.00 86.69 89 ARG A CA 1
ATOM 677 C C . ARG A 1 89 ? 13.333 -10.106 0.722 1.00 86.69 89 ARG A C 1
ATOM 679 O O . ARG A 1 89 ? 13.025 -11.293 0.780 1.00 86.69 89 ARG A O 1
ATOM 686 N N . VAL A 1 90 ? 13.378 -9.430 -0.422 1.00 82.50 90 VAL A N 1
ATOM 687 C CA . VAL A 1 90 ? 13.227 -10.083 -1.724 1.00 82.50 90 VAL A CA 1
ATOM 688 C C . VAL A 1 90 ? 14.590 -10.614 -2.151 1.00 82.50 90 VAL A C 1
ATOM 690 O O . VAL A 1 90 ? 15.538 -9.845 -2.295 1.00 82.50 90 VAL A O 1
ATOM 693 N N . VAL A 1 91 ? 14.686 -11.928 -2.340 1.00 71.81 91 VAL A N 1
ATOM 694 C CA . VAL A 1 91 ? 15.804 -12.554 -3.048 1.00 71.81 91 VAL A CA 1
ATOM 695 C C . VAL A 1 91 ? 15.370 -12.680 -4.502 1.00 71.81 91 VAL A C 1
ATOM 697 O O . VAL A 1 91 ? 14.450 -13.435 -4.807 1.00 71.81 91 VAL A O 1
ATOM 700 N N . VAL A 1 92 ? 15.976 -11.892 -5.386 1.00 62.25 92 VAL A N 1
ATOM 701 C CA . VAL A 1 92 ? 15.872 -12.127 -6.828 1.00 62.25 92 VAL A CA 1
ATOM 702 C C . VAL A 1 92 ? 16.956 -13.158 -7.121 1.00 62.25 92 VAL A C 1
ATOM 704 O O . VAL A 1 92 ? 18.134 -12.841 -6.978 1.00 62.25 92 VAL A O 1
ATOM 707 N N . HIS A 1 93 ? 16.585 -14.416 -7.382 1.00 55.41 93 HIS A N 1
ATOM 708 C CA . HIS A 1 93 ? 17.568 -15.448 -7.725 1.00 55.41 93 HIS A CA 1
ATOM 709 C C . HIS A 1 93 ? 18.237 -15.063 -9.046 1.00 55.41 93 HIS A C 1
ATOM 711 O O . HIS A 1 93 ? 17.658 -15.228 -10.115 1.00 55.41 93 HIS A O 1
ATOM 717 N N . GLY A 1 94 ? 19.437 -14.498 -8.938 1.00 51.44 94 GLY A N 1
ATOM 718 C CA . GLY A 1 94 ? 20.288 -14.101 -10.054 1.00 51.44 9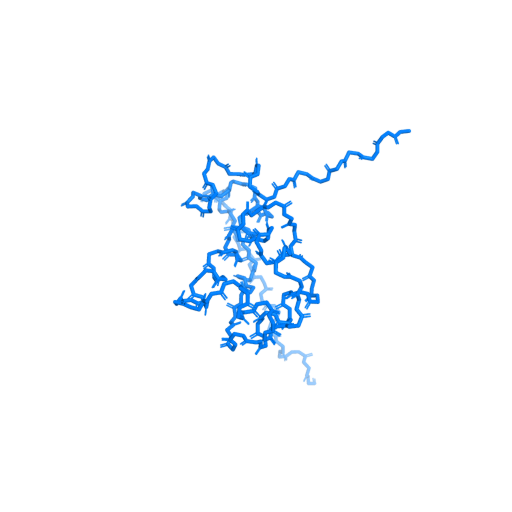4 GLY A CA 1
ATOM 719 C C . GLY A 1 94 ? 21.529 -14.976 -10.205 1.00 51.44 94 GLY A C 1
ATOM 720 O O . GLY A 1 94 ? 22.482 -14.523 -10.825 1.00 51.44 94 GLY A O 1
ATOM 721 N N . ASP A 1 95 ? 21.549 -16.180 -9.625 1.00 42.09 95 ASP A N 1
ATOM 722 C CA . ASP A 1 95 ? 22.675 -17.105 -9.762 1.00 42.09 95 ASP A CA 1
ATOM 723 C C . ASP A 1 95 ? 22.208 -18.566 -9.584 1.00 42.09 95 ASP A C 1
ATOM 725 O O . ASP A 1 95 ? 21.703 -18.896 -8.507 1.00 42.09 95 ASP A O 1
ATOM 729 N N . PRO A 1 96 ? 22.291 -19.440 -10.607 1.00 50.84 96 PRO A N 1
ATOM 730 C CA . PRO A 1 96 ? 22.009 -20.868 -10.451 1.00 50.84 96 PRO A CA 1
ATOM 731 C C . PRO A 1 96 ? 23.070 -21.607 -9.616 1.00 50.84 96 PRO A C 1
ATOM 733 O O . PRO A 1 96 ? 22.771 -22.703 -9.146 1.00 50.84 96 PRO A O 1
ATOM 736 N N . ASP A 1 97 ? 24.245 -21.003 -9.383 1.00 55.19 97 ASP A N 1
ATOM 737 C CA . ASP A 1 97 ? 25.379 -21.618 -8.674 1.00 55.19 97 ASP A CA 1
ATOM 738 C C . ASP A 1 97 ? 25.756 -20.885 -7.370 1.00 55.19 97 ASP A C 1
ATOM 740 O O . ASP A 1 97 ? 26.790 -21.162 -6.761 1.00 55.19 97 ASP A O 1
ATOM 744 N N . GLY A 1 98 ? 24.914 -19.956 -6.906 1.00 48.44 98 GLY A N 1
ATOM 745 C CA . GLY A 1 98 ? 25.145 -19.231 -5.662 1.00 48.44 98 GLY A CA 1
ATOM 746 C C . GLY A 1 98 ? 25.055 -20.168 -4.459 1.00 48.44 98 GLY A C 1
ATOM 747 O O . GLY A 1 98 ? 23.967 -20.511 -4.004 1.00 48.44 98 GLY A O 1
ATOM 748 N N . GLU A 1 99 ? 26.195 -20.573 -3.920 1.00 43.53 99 GLU A N 1
ATOM 749 C CA . GLU A 1 99 ? 26.302 -21.219 -2.619 1.00 43.53 99 GLU A CA 1
ATOM 750 C C . GLU A 1 99 ? 25.789 -20.236 -1.552 1.00 43.53 99 GLU A C 1
ATOM 752 O O . GLU A 1 99 ? 26.441 -19.258 -1.186 1.00 43.53 99 GLU A O 1
ATOM 757 N N . HIS A 1 100 ? 24.549 -20.437 -1.105 1.00 50.41 100 HIS A N 1
ATOM 758 C CA . HIS A 1 100 ? 23.980 -19.698 0.014 1.00 50.41 100 HI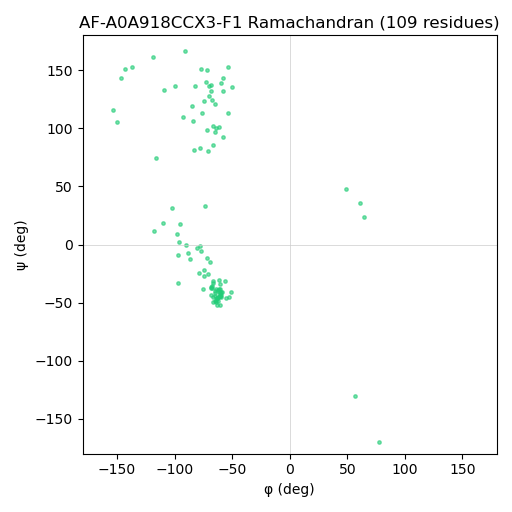S A CA 1
ATOM 759 C C . HIS A 1 100 ? 24.539 -20.288 1.312 1.00 50.41 100 HIS A C 1
ATOM 761 O O . HIS A 1 100 ? 23.874 -21.090 1.969 1.00 50.41 100 HIS A O 1
ATOM 767 N N . ASP A 1 101 ? 25.740 -19.859 1.694 1.00 41.56 101 ASP A N 1
ATOM 768 C CA . ASP A 1 101 ? 26.211 -19.988 3.071 1.00 41.56 101 ASP A CA 1
ATOM 769 C C . ASP A 1 101 ? 25.417 -18.991 3.929 1.00 41.56 101 ASP A C 1
ATOM 771 O O . ASP A 1 101 ? 25.791 -17.838 4.155 1.00 41.56 101 ASP A O 1
ATOM 775 N N . VAL A 1 102 ? 24.197 -19.391 4.286 1.00 46.75 102 VAL A N 1
ATOM 776 C CA . VAL A 1 102 ? 23.403 -18.708 5.302 1.00 46.75 102 VAL A CA 1
ATOM 777 C C . VAL A 1 102 ? 23.856 -19.238 6.649 1.00 46.75 102 VAL A C 1
ATOM 779 O O . VAL A 1 102 ? 23.213 -20.103 7.239 1.00 46.75 102 VAL A O 1
ATOM 782 N N . ASP A 1 103 ? 24.969 -18.694 7.134 1.00 40.03 103 ASP A N 1
ATOM 783 C CA . ASP A 1 103 ? 25.356 -18.838 8.530 1.00 40.03 103 ASP A CA 1
ATOM 784 C C . ASP A 1 103 ? 24.319 -18.072 9.369 1.00 40.03 103 ASP A C 1
ATOM 786 O O . ASP A 1 103 ? 24.402 -16.865 9.625 1.00 40.03 103 ASP A O 1
ATOM 790 N N . TYR A 1 104 ? 23.225 -18.762 9.689 1.00 50.88 104 TYR A N 1
ATOM 791 C CA . TYR A 1 104 ? 22.314 -18.340 10.732 1.00 50.88 104 TYR A CA 1
ATOM 792 C C . TYR A 1 104 ? 23.108 -18.427 12.029 1.00 50.88 104 TYR A C 1
ATOM 794 O O . TYR A 1 104 ? 23.179 -19.490 12.642 1.00 50.88 104 TYR A O 1
ATOM 802 N N . LEU A 1 105 ? 23.662 -17.297 12.472 1.00 50.06 105 LEU A N 1
ATOM 803 C CA . LEU A 1 105 ? 23.972 -17.111 13.883 1.00 50.06 105 LEU A CA 1
ATOM 804 C C . LEU A 1 105 ? 22.660 -17.287 14.659 1.00 50.06 105 LEU A C 1
ATOM 806 O O . LEU A 1 105 ? 21.847 -16.366 14.780 1.00 50.06 105 LEU A O 1
ATOM 810 N N . LEU A 1 106 ? 22.424 -18.521 15.106 1.00 54.47 106 LEU A N 1
ATOM 811 C CA . LEU A 1 106 ? 21.399 -18.866 16.074 1.00 54.47 106 LEU A CA 1
ATOM 812 C C . LEU A 1 106 ? 21.697 -18.089 17.366 1.00 54.47 106 LEU A C 1
ATOM 814 O O . LEU A 1 106 ? 22.859 -17.987 17.761 1.00 54.47 106 LEU A O 1
ATOM 818 N N . PRO A 1 107 ? 20.676 -17.543 18.041 1.00 48.59 107 PRO A N 1
ATOM 819 C CA . PRO A 1 107 ? 20.836 -16.747 19.257 1.00 48.59 107 PRO A CA 1
ATOM 820 C C . PRO A 1 107 ? 21.183 -17.588 20.504 1.00 48.59 107 PRO A C 1
ATOM 822 O O . PRO A 1 107 ? 20.781 -17.225 21.605 1.00 48.59 107 PRO A O 1
ATOM 825 N N . ASP A 1 108 ? 21.933 -18.681 20.350 1.00 55.34 108 ASP A N 1
ATOM 826 C CA . ASP A 1 108 ? 22.289 -19.591 21.446 1.00 55.34 108 ASP A CA 1
ATOM 827 C C . ASP A 1 108 ? 23.691 -19.330 22.036 1.00 55.34 108 ASP A C 1
ATOM 829 O O . ASP A 1 108 ? 24.139 -20.091 22.885 1.00 55.34 108 ASP A O 1
ATOM 833 N N . ASP A 1 109 ? 24.365 -18.233 21.666 1.00 56.38 109 ASP A N 1
ATOM 834 C CA . ASP A 1 109 ? 25.637 -17.801 22.289 1.00 56.38 109 ASP A CA 1
ATOM 835 C C . ASP A 1 109 ? 25.452 -16.629 23.279 1.00 56.38 109 ASP A C 1
ATOM 837 O O . ASP A 1 109 ? 26.297 -15.749 23.441 1.00 56.38 109 ASP A O 1
ATOM 841 N N . LEU A 1 110 ? 24.289 -16.590 23.936 1.00 54.38 110 LEU A N 1
ATOM 842 C CA . LEU A 1 110 ? 24.047 -15.765 25.119 1.00 54.38 110 LEU A CA 1
ATOM 843 C C . LEU A 1 110 ? 23.758 -16.671 26.317 1.00 54.38 110 LEU A C 1
ATOM 845 O O . LEU A 1 110 ? 22.619 -16.774 26.780 1.00 54.38 110 LEU A O 1
ATOM 849 N N . SER A 1 111 ? 24.808 -17.304 26.836 1.00 57.59 111 SER A N 1
ATOM 850 C CA . SER A 1 111 ? 24.825 -17.845 28.199 1.00 57.59 111 SER A CA 1
ATOM 851 C C . SER A 1 111 ? 26.179 -17.633 28.853 1.00 57.59 111 SER A C 1
ATOM 853 O O . SER A 1 111 ? 27.165 -18.164 28.299 1.00 57.59 111 SER A O 1
#

Mean predicted aligned error: 8.9 Å

InterPro domains:
  IPR010982 Lambda repr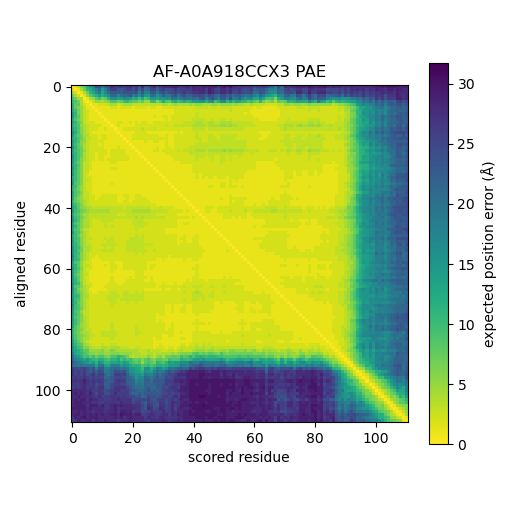essor-like, DNA-binding domain superfamily [G3DSA:1.10.260.40] (25-85)
  IPR010982 Lambda repressor-like, DNA-binding domain superfamily [SSF47413] (24-84)